Protein AF-A0AAW4U9V1-F1 (afdb_monomer)

pLDDT: mean 84.08, std 14.34, range [37.56, 96.19]

Organism: NCBI:txid437897

Radius of gyration: 12.49 Å; Cα contacts (8 Å, |Δi|>4): 76; chains: 1; bounding box: 25×28×33 Å

Mean predicted aligned error: 6.05 Å

Structure (mmCIF, N/CA/C/O backbone):
data_AF-A0AAW4U9V1-F1
#
_entry.id   AF-A0AAW4U9V1-F1
#
loop_
_atom_site.group_PDB
_atom_site.id
_atom_site.type_symbol
_atom_site.label_atom_id
_atom_site.label_alt_id
_atom_site.label_comp_id
_atom_site.label_asym_id
_atom_site.label_entity_id
_atom_site.label_seq_id
_atom_site.pdbx_PDB_ins_code
_atom_site.Cartn_x
_atom_site.Cartn_y
_atom_site.Cartn_z
_atom_site.occupancy
_atom_site.B_iso_or_equiv
_atom_site.auth_seq_id
_atom_site.auth_comp_id
_atom_site.auth_asym_id
_atom_site.auth_atom_id
_atom_site.pdbx_PDB_model_num
ATOM 1 N N . MET A 1 1 ? 12.997 -0.407 -15.797 1.00 65.94 1 MET A N 1
ATOM 2 C CA . MET A 1 1 ? 12.726 0.515 -14.654 1.00 65.94 1 MET A CA 1
ATOM 3 C C . MET A 1 1 ? 11.236 0.440 -14.318 1.00 65.94 1 MET A C 1
ATOM 5 O O . MET A 1 1 ? 10.446 0.375 -15.247 1.00 65.94 1 MET A O 1
ATOM 9 N N . PHE A 1 2 ? 10.810 0.385 -13.052 1.00 74.56 2 PHE A N 1
ATOM 10 C CA . PHE A 1 2 ? 9.370 0.335 -12.735 1.00 74.56 2 PHE A CA 1
ATOM 11 C C . PHE A 1 2 ? 8.805 1.753 -12.543 1.00 74.56 2 PHE A C 1
ATOM 13 O O . PHE A 1 2 ? 9.489 2.649 -12.047 1.00 74.56 2 PHE A O 1
ATOM 20 N N . LYS A 1 3 ? 7.540 1.953 -12.914 1.00 81.94 3 LYS A N 1
ATOM 21 C CA . LYS A 1 3 ? 6.785 3.193 -12.727 1.00 81.94 3 LYS A CA 1
ATOM 22 C C . LYS A 1 3 ? 5.610 2.930 -11.794 1.00 81.94 3 LYS A C 1
ATOM 24 O O . LYS A 1 3 ? 4.739 2.115 -12.089 1.00 81.94 3 LYS A O 1
ATOM 29 N N . PHE A 1 4 ? 5.568 3.647 -10.676 1.00 86.50 4 PHE A N 1
ATOM 30 C CA . PHE A 1 4 ? 4.464 3.566 -9.726 1.00 86.50 4 PHE A CA 1
ATOM 31 C C . PHE A 1 4 ? 3.422 4.654 -9.990 1.00 86.50 4 PHE A C 1
ATOM 33 O O . PHE A 1 4 ? 3.735 5.845 -10.035 1.00 86.50 4 PHE A O 1
ATOM 40 N N . LYS A 1 5 ? 2.169 4.241 -10.158 1.00 88.69 5 LYS A N 1
ATOM 41 C CA . LYS A 1 5 ? 1.011 5.104 -10.402 1.00 88.69 5 LYS A CA 1
ATOM 42 C C . LYS A 1 5 ? 0.415 5.543 -9.062 1.00 88.69 5 LYS A C 1
ATOM 44 O O . LYS A 1 5 ? -0.643 5.068 -8.655 1.00 88.69 5 LYS A O 1
ATOM 49 N N . SER A 1 6 ? 1.115 6.446 -8.372 1.00 87.69 6 SER A N 1
ATOM 50 C CA . SER A 1 6 ? 0.736 6.902 -7.025 1.00 87.69 6 SER A CA 1
ATOM 51 C C . SER A 1 6 ? -0.668 7.493 -6.949 1.00 87.69 6 SER A C 1
ATOM 53 O O . SER A 1 6 ? -1.342 7.254 -5.959 1.00 87.69 6 SER A O 1
ATOM 55 N N . GLU A 1 7 ? -1.128 8.208 -7.981 1.00 90.56 7 GLU A N 1
ATOM 56 C CA . GLU A 1 7 ? -2.475 8.803 -7.999 1.00 90.56 7 GLU A CA 1
ATOM 57 C C . GLU A 1 7 ? -3.570 7.734 -8.007 1.00 90.56 7 GLU A C 1
ATOM 59 O O . GLU A 1 7 ? -4.480 7.781 -7.187 1.00 90.56 7 GLU A O 1
ATOM 64 N N . ALA A 1 8 ? -3.441 6.720 -8.870 1.00 91.44 8 ALA A N 1
ATOM 65 C CA . ALA A 1 8 ? -4.395 5.612 -8.927 1.00 91.44 8 ALA A CA 1
ATOM 66 C C . ALA A 1 8 ? -4.400 4.815 -7.615 1.00 91.44 8 ALA A C 1
ATOM 68 O O . ALA A 1 8 ? -5.455 4.474 -7.093 1.00 91.44 8 ALA A O 1
ATOM 69 N N . PHE A 1 9 ? -3.217 4.567 -7.042 1.00 92.00 9 PHE A N 1
ATOM 70 C CA . PHE A 1 9 ? -3.111 3.904 -5.744 1.00 92.00 9 PHE A CA 1
ATOM 71 C C . PHE A 1 9 ? -3.719 4.750 -4.614 1.00 92.00 9 PHE A C 1
ATOM 73 O O . PHE A 1 9 ? -4.389 4.219 -3.732 1.00 92.00 9 PHE A O 1
ATOM 80 N N . LYS A 1 10 ? -3.509 6.072 -4.634 1.00 92.69 10 LYS A N 1
ATOM 81 C CA . LYS A 1 10 ? -4.082 7.005 -3.660 1.00 92.69 10 LYS A CA 1
ATOM 82 C C . LYS A 1 10 ? -5.606 6.996 -3.724 1.00 92.69 10 LYS A C 1
ATOM 84 O O . LYS A 1 10 ? -6.234 6.903 -2.675 1.00 92.69 10 LYS A O 1
ATOM 89 N N . GLN A 1 11 ? -6.177 7.078 -4.921 1.00 94.38 11 GLN A N 1
ATOM 90 C CA . GLN A 1 11 ? -7.624 7.094 -5.094 1.00 94.38 11 GLN A CA 1
ATOM 91 C C . GLN A 1 11 ? -8.241 5.773 -4.627 1.00 94.38 11 GLN A C 1
ATOM 93 O O . GLN A 1 11 ? -8.946 5.753 -3.624 1.00 94.38 11 GLN A O 1
ATOM 98 N N . ASP A 1 12 ? -7.873 4.661 -5.260 1.00 93.44 12 ASP A N 1
ATOM 99 C CA . ASP A 1 12 ? -8.523 3.375 -5.002 1.00 93.44 12 ASP A CA 1
ATOM 100 C C . ASP A 1 12 ? -8.300 2.868 -3.569 1.00 93.44 12 ASP A C 1
ATOM 102 O O . ASP A 1 12 ? -9.192 2.306 -2.932 1.00 93.44 12 ASP A O 1
ATOM 106 N N . ILE A 1 13 ? -7.066 2.991 -3.067 1.00 93.19 13 ILE A N 1
ATOM 107 C CA . ILE A 1 13 ? -6.683 2.354 -1.807 1.00 93.19 13 ILE A CA 1
ATOM 108 C C . ILE A 1 13 ? -6.883 3.320 -0.653 1.00 93.19 13 ILE A C 1
ATOM 110 O O . ILE A 1 13 ? -7.598 3.002 0.293 1.00 93.19 13 ILE A O 1
ATOM 114 N N . LEU A 1 14 ? -6.248 4.493 -0.687 1.00 94.00 14 LEU A N 1
ATOM 115 C CA . LEU A 1 14 ? -6.335 5.409 0.447 1.00 94.00 14 LEU A CA 1
ATOM 116 C C . LEU A 1 14 ? -7.731 6.035 0.553 1.00 94.00 14 LEU A C 1
ATOM 118 O O . LEU A 1 14 ? -8.297 6.018 1.644 1.00 94.00 14 LEU A O 1
ATOM 122 N N . ILE A 1 15 ? -8.272 6.583 -0.536 1.00 94.19 15 ILE A N 1
ATOM 123 C CA . ILE A 1 15 ? -9.543 7.312 -0.500 1.00 94.19 15 ILE A CA 1
ATOM 124 C C . ILE A 1 15 ? -10.715 6.332 -0.486 1.00 94.19 15 ILE A C 1
ATOM 126 O O . ILE A 1 15 ? -11.414 6.273 0.520 1.00 94.19 15 ILE A O 1
ATOM 130 N N . ASP A 1 16 ? -10.889 5.516 -1.521 1.00 94.50 16 ASP A N 1
ATOM 131 C CA . ASP A 1 16 ? -12.120 4.736 -1.686 1.00 94.50 16 ASP A CA 1
ATOM 132 C C . ASP A 1 16 ? -12.225 3.600 -0.656 1.00 94.50 16 ASP A C 1
ATOM 134 O O . ASP A 1 16 ? -13.265 3.405 -0.029 1.00 94.50 16 ASP A O 1
ATOM 138 N N . LYS A 1 17 ? -11.131 2.866 -0.417 1.00 93.38 17 LYS A N 1
ATOM 139 C CA . LYS A 1 17 ? -11.140 1.721 0.507 1.00 93.38 17 LYS A CA 1
ATOM 140 C C . LYS A 1 17 ? -10.958 2.093 1.977 1.00 93.38 17 LYS A C 1
ATOM 142 O O . LYS A 1 17 ? -11.554 1.456 2.847 1.00 93.38 17 LYS A O 1
ATOM 147 N N . TYR A 1 18 ? -10.106 3.071 2.281 1.00 94.81 18 TYR A N 1
ATOM 148 C CA . TYR A 1 18 ? -9.807 3.458 3.667 1.00 94.81 18 TYR A CA 1
ATOM 149 C C . TYR A 1 18 ? -10.432 4.789 4.093 1.00 94.81 18 TYR A C 1
ATOM 151 O O . TYR A 1 18 ? -10.154 5.233 5.207 1.00 94.81 18 TYR A O 1
ATOM 159 N N . ASN A 1 19 ? -11.274 5.415 3.265 1.00 95.75 19 ASN A N 1
ATOM 160 C CA . ASN A 1 19 ? -11.895 6.714 3.538 1.00 95.75 19 ASN A CA 1
ATOM 161 C C . ASN A 1 19 ? -10.863 7.773 3.971 1.00 95.75 19 ASN A C 1
ATOM 163 O O . ASN A 1 19 ? -10.996 8.437 4.999 1.00 95.75 19 ASN A O 1
ATOM 167 N N . ASN A 1 20 ? -9.756 7.842 3.229 1.00 93.75 20 ASN A N 1
ATOM 168 C CA . ASN A 1 20 ? -8.601 8.705 3.480 1.00 93.75 20 ASN A CA 1
ATOM 169 C C . ASN A 1 20 ? -7.875 8.463 4.829 1.00 93.75 20 ASN A C 1
ATOM 171 O O . ASN A 1 20 ? -7.035 9.262 5.251 1.00 93.75 20 ASN A O 1
ATOM 175 N N . ASN A 1 21 ? -8.132 7.338 5.510 1.00 96.19 21 ASN A N 1
ATOM 176 C CA . ASN A 1 21 ? -7.444 6.975 6.748 1.00 96.19 21 ASN A CA 1
ATOM 177 C C . ASN A 1 21 ? -6.038 6.416 6.468 1.00 96.19 21 ASN A C 1
ATOM 179 O O . ASN A 1 21 ? -5.825 5.211 6.290 1.00 96.19 21 ASN A O 1
ATOM 183 N N . LEU A 1 22 ? -5.054 7.317 6.476 1.00 94.00 22 LEU A N 1
ATOM 184 C CA . LEU A 1 22 ? -3.658 6.989 6.186 1.00 94.00 22 LEU A CA 1
ATOM 185 C C 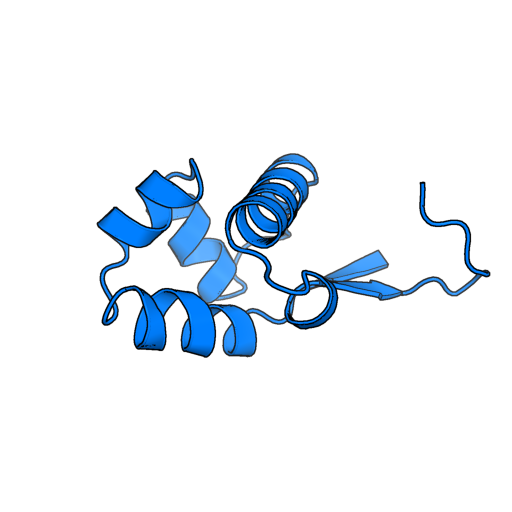. LEU A 1 22 ? -3.045 6.007 7.195 1.00 94.00 22 LEU A C 1
ATOM 187 O O . LEU A 1 22 ? -2.197 5.200 6.822 1.00 94.00 22 LEU A O 1
ATOM 191 N N . GLU A 1 23 ? -3.448 6.065 8.465 1.00 95.50 23 GLU A N 1
ATOM 192 C CA . GLU A 1 23 ? -2.883 5.196 9.499 1.00 95.50 23 GLU A CA 1
ATOM 193 C C . GLU A 1 23 ? -3.330 3.744 9.322 1.00 95.50 23 GLU A C 1
ATOM 195 O O . GLU A 1 23 ? -2.494 2.838 9.323 1.00 95.50 23 GLU A O 1
ATOM 200 N N . LYS A 1 24 ? -4.631 3.523 9.108 1.00 95.56 24 LYS A N 1
ATOM 201 C CA . LYS A 1 24 ? -5.180 2.189 8.842 1.00 95.56 24 LYS A CA 1
ATOM 202 C C . LYS A 1 24 ? -4.610 1.609 7.545 1.00 95.56 24 LYS A C 1
ATOM 204 O O . LYS A 1 24 ? -4.192 0.454 7.528 1.00 95.56 24 LYS A O 1
ATOM 209 N N . CYS A 1 25 ? -4.514 2.434 6.500 1.00 94.62 25 CYS A N 1
ATOM 210 C CA . CYS A 1 25 ? -3.910 2.051 5.225 1.00 94.62 25 CYS A CA 1
ATOM 211 C C . CYS A 1 25 ? -2.448 1.600 5.398 1.00 94.62 25 CYS A C 1
ATOM 213 O O . CYS A 1 25 ? -2.068 0.524 4.938 1.00 94.62 25 CYS A O 1
ATOM 215 N N . ALA A 1 26 ? -1.642 2.379 6.128 1.00 93.69 26 ALA A N 1
ATOM 216 C CA . ALA A 1 26 ? -0.244 2.053 6.401 1.00 93.69 26 ALA A CA 1
ATOM 217 C C . ALA A 1 26 ? -0.091 0.733 7.175 1.00 93.69 26 ALA A C 1
ATOM 219 O O . ALA A 1 26 ? 0.737 -0.095 6.793 1.00 93.69 26 ALA A O 1
ATOM 220 N N . LYS A 1 27 ? -0.918 0.505 8.206 1.00 94.44 27 LYS A N 1
ATOM 221 C CA . LYS A 1 27 ? -0.911 -0.741 8.991 1.00 94.44 27 LYS A CA 1
ATOM 222 C C . LYS A 1 27 ? -1.212 -1.967 8.124 1.00 94.44 27 LYS A C 1
ATOM 224 O O . LYS A 1 27 ? -0.448 -2.926 8.158 1.00 94.44 27 LYS A O 1
ATOM 229 N N . GLU A 1 28 ? -2.248 -1.914 7.289 1.00 93.06 28 GLU A N 1
ATOM 230 C CA . GLU A 1 28 ? -2.619 -3.031 6.400 1.00 93.06 28 GLU A CA 1
ATOM 231 C C . GLU A 1 28 ? -1.576 -3.322 5.311 1.00 93.06 28 GLU A C 1
ATOM 233 O O . GLU A 1 28 ? -1.372 -4.473 4.926 1.00 93.06 28 GLU A O 1
ATOM 238 N N . LEU A 1 29 ? -0.878 -2.290 4.830 1.00 90.69 29 LEU A N 1
ATOM 239 C CA . LEU A 1 29 ? 0.250 -2.426 3.901 1.00 90.69 29 LEU A CA 1
ATOM 240 C C . LEU A 1 29 ? 1.546 -2.876 4.593 1.00 90.69 29 LEU A C 1
ATOM 242 O O . LEU A 1 29 ? 2.562 -3.076 3.922 1.00 90.69 29 LEU A O 1
ATOM 246 N N . ASN A 1 30 ? 1.537 -3.001 5.924 1.00 92.06 30 ASN A N 1
ATOM 247 C CA . ASN A 1 30 ? 2.721 -3.200 6.749 1.00 92.06 30 ASN A CA 1
ATOM 248 C C . ASN A 1 30 ? 3.817 -2.160 6.431 1.00 92.06 30 ASN A C 1
ATOM 250 O O . ASN A 1 30 ? 4.981 -2.490 6.212 1.00 92.06 30 ASN A O 1
ATOM 254 N N . LEU A 1 31 ? 3.441 -0.886 6.319 1.00 90.62 31 LEU A N 1
ATOM 255 C CA . LEU A 1 31 ? 4.325 0.249 6.052 1.00 90.62 31 LEU A CA 1
ATOM 256 C C . LEU A 1 31 ? 4.231 1.265 7.191 1.00 90.62 31 LEU A C 1
ATOM 258 O O . LEU A 1 31 ? 3.210 1.384 7.862 1.00 90.62 31 LEU A O 1
ATOM 262 N N . SER A 1 32 ? 5.283 2.063 7.384 1.00 91.62 32 SER A N 1
ATOM 263 C CA . SER A 1 32 ? 5.153 3.236 8.246 1.00 91.62 32 SER A CA 1
ATOM 264 C C . SER A 1 32 ? 4.317 4.311 7.545 1.00 91.62 32 SER A C 1
ATOM 266 O O . SER A 1 32 ? 4.403 4.493 6.326 1.00 91.62 32 SER A O 1
ATOM 268 N N . LYS A 1 33 ? 3.552 5.085 8.325 1.00 92.75 33 LYS A N 1
ATOM 269 C CA . LYS A 1 33 ? 2.764 6.226 7.825 1.00 92.75 33 LYS A CA 1
ATOM 270 C C . LYS A 1 33 ? 3.624 7.214 7.025 1.00 92.75 33 LYS A C 1
ATOM 272 O O . LYS A 1 33 ? 3.184 7.722 5.998 1.00 92.75 33 LYS A O 1
ATOM 277 N N . LYS A 1 34 ? 4.868 7.448 7.467 1.00 90.81 34 LYS A N 1
ATOM 278 C CA . LYS A 1 34 ? 5.841 8.320 6.787 1.00 90.81 34 LYS A CA 1
ATOM 279 C C . LYS A 1 34 ? 6.216 7.784 5.405 1.00 90.81 34 LYS A C 1
ATOM 281 O O . LYS A 1 34 ? 6.183 8.538 4.439 1.00 90.81 34 LYS A O 1
ATOM 286 N N . ILE A 1 35 ? 6.530 6.490 5.302 1.00 88.50 35 ILE A N 1
ATOM 287 C CA . ILE A 1 35 ? 6.866 5.856 4.020 1.00 88.50 35 ILE A CA 1
ATOM 288 C C . ILE A 1 35 ? 5.668 5.925 3.071 1.00 88.50 35 ILE A C 1
ATOM 290 O O . ILE A 1 35 ? 5.825 6.376 1.938 1.00 88.50 35 ILE A O 1
ATOM 294 N N . LEU A 1 36 ? 4.471 5.559 3.544 1.00 90.62 36 LEU A N 1
ATOM 295 C CA . LEU A 1 36 ? 3.256 5.627 2.734 1.00 90.62 36 LEU A CA 1
ATOM 296 C C . LEU A 1 36 ? 2.977 7.057 2.244 1.00 90.62 36 LEU A C 1
ATOM 298 O O . LEU A 1 36 ? 2.759 7.262 1.055 1.00 90.62 36 LEU A O 1
ATOM 302 N N . SER A 1 37 ? 3.065 8.058 3.125 1.00 90.38 37 SER A N 1
ATOM 303 C CA . SER A 1 37 ? 2.903 9.468 2.748 1.00 90.38 37 SER A CA 1
ATOM 304 C C . SER A 1 37 ? 3.897 9.902 1.667 1.00 90.38 37 SER A C 1
ATOM 306 O O . SER A 1 37 ? 3.521 10.544 0.686 1.00 90.38 37 SER A O 1
ATOM 308 N N . ASN A 1 38 ? 5.170 9.525 1.800 1.00 88.50 38 ASN A N 1
ATOM 309 C CA . ASN A 1 38 ? 6.187 9.908 0.827 1.00 88.50 38 ASN A CA 1
ATOM 310 C C . ASN A 1 38 ? 5.952 9.266 -0.550 1.00 88.50 38 ASN A C 1
ATOM 312 O O . ASN A 1 38 ? 6.148 9.929 -1.567 1.00 88.50 38 ASN A O 1
ATOM 316 N N . ILE A 1 39 ? 5.501 8.008 -0.579 1.00 86.94 39 ILE A N 1
ATOM 317 C CA . ILE A 1 39 ? 5.133 7.287 -1.807 1.00 86.94 39 ILE A CA 1
ATOM 318 C C . ILE A 1 39 ? 3.973 7.985 -2.520 1.00 86.94 39 ILE A C 1
ATOM 320 O O . ILE A 1 39 ? 4.044 8.234 -3.723 1.00 86.94 39 ILE A O 1
ATOM 324 N N . LEU A 1 40 ? 2.920 8.330 -1.775 1.00 86.62 40 LEU A N 1
ATOM 325 C CA . LEU A 1 40 ? 1.734 8.992 -2.323 1.00 86.62 40 LEU A CA 1
ATOM 326 C C . LEU A 1 40 ? 2.057 10.385 -2.872 1.00 86.62 40 LEU A C 1
ATOM 328 O O . LEU A 1 40 ? 1.484 10.793 -3.874 1.00 86.62 40 LEU A O 1
ATOM 332 N N . ASN A 1 41 ? 3.009 11.087 -2.255 1.00 84.19 41 ASN A N 1
ATOM 333 C CA . ASN A 1 41 ? 3.455 12.411 -2.688 1.00 84.19 41 ASN A CA 1
ATOM 334 C C . ASN A 1 41 ? 4.582 12.376 -3.736 1.00 84.19 41 ASN A C 1
ATOM 336 O O . ASN A 1 41 ? 5.158 13.421 -4.027 1.00 84.19 41 ASN A O 1
ATOM 340 N N . LYS A 1 42 ? 4.94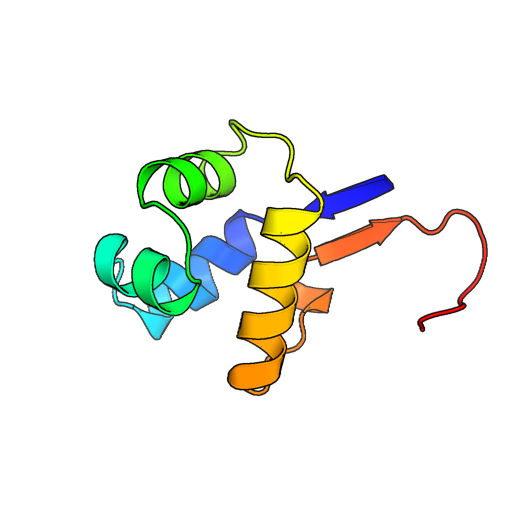6 11.197 -4.270 1.00 77.25 42 LYS A N 1
ATOM 341 C CA . LYS A 1 42 ? 6.064 11.007 -5.221 1.00 77.25 42 LYS A CA 1
ATOM 342 C C . LYS A 1 42 ? 7.413 11.556 -4.719 1.00 77.25 42 LYS A C 1
ATOM 344 O O . LYS A 1 42 ? 8.319 11.793 -5.508 1.00 77.25 42 LYS A O 1
ATOM 349 N N . LYS A 1 43 ? 7.572 11.727 -3.401 1.00 64.31 43 LYS A N 1
ATOM 350 C CA . LYS A 1 43 ? 8.795 12.243 -2.756 1.00 64.31 43 LYS A CA 1
ATOM 351 C C . LYS A 1 43 ? 9.826 11.147 -2.472 1.00 64.31 43 LYS A C 1
ATOM 353 O O . LYS A 1 43 ? 10.836 11.408 -1.827 1.00 64.31 43 LYS A O 1
ATOM 358 N N . TYR A 1 44 ? 9.556 9.910 -2.888 1.00 65.06 44 TYR A N 1
ATOM 359 C CA . TYR A 1 44 ? 10.416 8.762 -2.622 1.00 65.06 44 TYR A CA 1
ATOM 360 C C . TYR A 1 44 ? 10.473 7.828 -3.826 1.00 65.06 44 TYR A C 1
ATOM 362 O O . TYR A 1 44 ? 9.436 7.446 -4.370 1.00 65.06 44 TYR A O 1
ATOM 370 N N . LEU A 1 45 ? 11.686 7.417 -4.196 1.00 64.81 45 LEU A N 1
ATOM 371 C CA . LEU A 1 45 ? 11.899 6.287 -5.094 1.00 64.81 45 LEU A CA 1
ATOM 372 C C . LEU A 1 45 ? 11.485 5.009 -4.362 1.00 64.81 45 LEU A C 1
ATOM 374 O O . LEU A 1 45 ? 11.968 4.712 -3.271 1.00 64.81 45 LEU A O 1
ATOM 378 N N . LEU A 1 46 ? 10.553 4.257 -4.939 1.00 72.88 46 LEU A N 1
ATOM 379 C CA . LEU A 1 46 ? 10.049 3.033 -4.326 1.00 72.88 46 LEU A CA 1
ATOM 380 C C . LEU A 1 46 ? 11.149 1.967 -4.258 1.0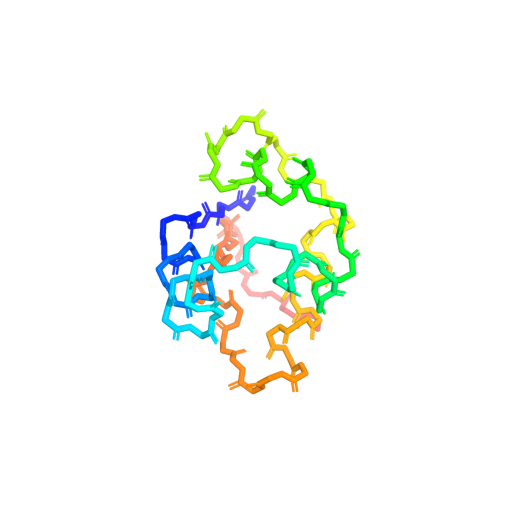0 72.88 46 LEU A C 1
ATOM 382 O O . LEU A 1 46 ? 11.502 1.347 -5.251 1.00 72.88 46 LEU A O 1
ATOM 386 N N . GLY A 1 47 ? 11.681 1.708 -3.067 1.00 78.88 47 GLY A N 1
ATOM 387 C CA . GLY A 1 47 ? 12.574 0.567 -2.871 1.00 78.88 47 GLY A CA 1
ATOM 388 C C . GLY A 1 47 ? 11.871 -0.766 -3.165 1.00 78.88 47 GLY A C 1
ATOM 389 O O . GLY A 1 47 ? 10.651 -0.893 -3.008 1.00 78.88 47 GLY A O 1
ATOM 390 N N . ILE A 1 48 ? 12.649 -1.793 -3.520 1.00 81.69 48 ILE A N 1
ATOM 391 C CA . ILE A 1 48 ? 12.135 -3.135 -3.852 1.00 81.69 48 ILE A CA 1
ATOM 392 C C . ILE A 1 48 ? 11.285 -3.742 -2.722 1.00 81.69 48 ILE A C 1
ATOM 394 O O . ILE A 1 48 ? 10.292 -4.420 -2.977 1.00 81.69 48 ILE A O 1
ATOM 398 N N . THR A 1 49 ? 11.619 -3.446 -1.463 1.00 84.62 49 THR A N 1
ATOM 399 C CA . THR A 1 49 ? 10.869 -3.893 -0.280 1.00 84.62 49 THR A CA 1
ATOM 400 C C . THR A 1 49 ? 9.465 -3.298 -0.236 1.00 84.62 49 THR A C 1
ATOM 402 O O . THR A 1 49 ? 8.493 -4.011 0.007 1.00 84.62 49 THR A O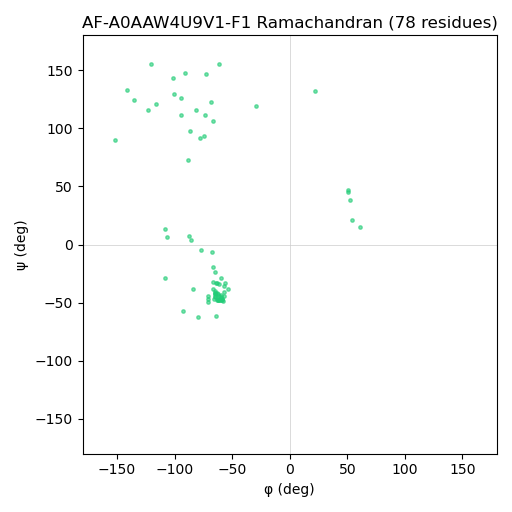 1
ATOM 405 N N . THR A 1 50 ? 9.340 -1.999 -0.502 1.00 86.38 50 THR A N 1
ATOM 406 C CA . THR A 1 50 ? 8.046 -1.312 -0.557 1.00 86.38 50 THR A CA 1
ATOM 407 C C . THR A 1 50 ? 7.202 -1.854 -1.704 1.00 86.38 50 THR A C 1
ATOM 409 O O . THR A 1 50 ? 6.016 -2.121 -1.522 1.00 86.38 50 THR A O 1
ATOM 412 N N . LEU A 1 51 ? 7.825 -2.087 -2.863 1.00 87.38 51 LEU A N 1
ATOM 413 C CA . LEU A 1 51 ? 7.162 -2.681 -4.018 1.00 87.38 51 LEU A CA 1
ATOM 414 C C . LEU A 1 51 ? 6.579 -4.060 -3.680 1.00 87.38 51 LEU A C 1
ATOM 416 O O . LEU A 1 51 ? 5.395 -4.300 -3.906 1.00 87.38 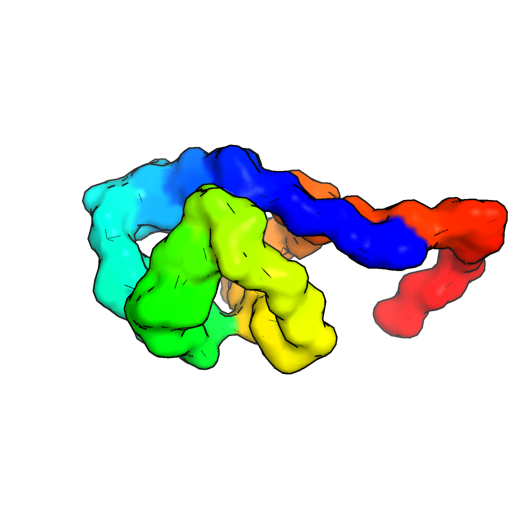51 LEU A O 1
ATOM 420 N N . LYS A 1 52 ? 7.379 -4.936 -3.055 1.00 88.88 52 LYS A N 1
ATOM 421 C CA . LYS A 1 52 ? 6.936 -6.263 -2.597 1.00 88.88 52 LYS A CA 1
ATOM 422 C C . LYS A 1 52 ? 5.749 -6.176 -1.637 1.00 88.88 52 LYS A C 1
ATOM 424 O O . LYS A 1 52 ? 4.817 -6.961 -1.772 1.00 88.88 52 LYS A O 1
ATOM 429 N N . ARG A 1 53 ? 5.745 -5.214 -0.706 1.00 90.88 53 ARG A N 1
ATOM 430 C CA . ARG A 1 53 ? 4.621 -5.006 0.227 1.00 90.88 53 ARG A CA 1
ATOM 431 C C . ARG A 1 53 ? 3.340 -4.587 -0.493 1.00 90.88 53 ARG A C 1
ATOM 433 O O . ARG A 1 53 ? 2.281 -5.129 -0.194 1.00 90.88 53 ARG A O 1
ATOM 440 N N . ILE A 1 54 ? 3.434 -3.691 -1.477 1.00 90.06 54 ILE A N 1
ATOM 441 C CA . ILE A 1 54 ? 2.280 -3.275 -2.291 1.00 90.06 54 ILE A CA 1
ATOM 442 C C . ILE A 1 54 ? 1.748 -4.446 -3.127 1.00 90.06 54 ILE A C 1
ATOM 444 O O . ILE A 1 54 ? 0.541 -4.673 -3.150 1.00 90.06 54 ILE A O 1
ATOM 448 N N . ILE A 1 55 ? 2.624 -5.226 -3.768 1.00 91.00 55 ILE A N 1
ATOM 449 C CA . ILE A 1 55 ? 2.227 -6.414 -4.545 1.00 91.00 55 ILE A CA 1
ATOM 450 C C . ILE A 1 55 ? 1.556 -7.449 -3.641 1.00 91.00 55 ILE A C 1
ATOM 452 O O . ILE A 1 55 ? 0.492 -7.963 -3.978 1.00 91.00 55 ILE A O 1
ATOM 456 N N . PHE A 1 56 ? 2.146 -7.722 -2.476 1.00 93.25 56 PHE A N 1
ATOM 457 C CA . PHE A 1 56 ? 1.582 -8.643 -1.496 1.00 93.25 56 PHE A CA 1
ATOM 458 C C . PHE A 1 56 ? 0.200 -8.186 -1.024 1.00 93.25 56 PHE A C 1
ATOM 460 O O . PHE A 1 56 ? -0.731 -8.986 -0.975 1.00 93.25 56 PHE A O 1
ATOM 467 N N . TYR A 1 57 ? 0.041 -6.892 -0.742 1.00 92.94 57 TYR A N 1
ATOM 468 C CA . TYR A 1 57 ? -1.252 -6.316 -0.402 1.00 92.94 57 TYR A CA 1
ATOM 469 C C . TYR A 1 57 ? -2.274 -6.499 -1.527 1.00 92.94 57 TYR A C 1
ATOM 471 O O . TYR A 1 57 ? -3.398 -6.917 -1.255 1.00 92.94 57 TYR A O 1
ATOM 479 N N . CYS A 1 58 ? -1.893 -6.236 -2.780 1.00 93.00 58 CYS A N 1
ATOM 480 C CA . CYS A 1 58 ? -2.781 -6.436 -3.923 1.00 93.00 58 CYS A CA 1
ATOM 481 C C . CYS A 1 58 ? -3.226 -7.902 -4.017 1.00 93.00 58 CYS A C 1
ATOM 483 O O . CYS A 1 58 ? -4.424 -8.168 -4.055 1.00 93.00 58 CYS A O 1
ATOM 485 N N . LYS A 1 59 ? -2.285 -8.851 -3.910 1.00 92.50 59 LYS A N 1
ATOM 486 C CA . LYS A 1 59 ? -2.573 -10.293 -3.905 1.00 92.50 59 LYS A CA 1
ATOM 487 C C . LYS A 1 59 ? -3.515 -10.697 -2.766 1.00 92.50 59 LYS A C 1
ATOM 489 O O . LYS A 1 59 ? -4.491 -11.390 -3.013 1.00 92.50 59 LYS A O 1
ATOM 494 N N . LYS A 1 60 ? -3.268 -10.228 -1.536 1.00 93.94 60 LYS A N 1
ATOM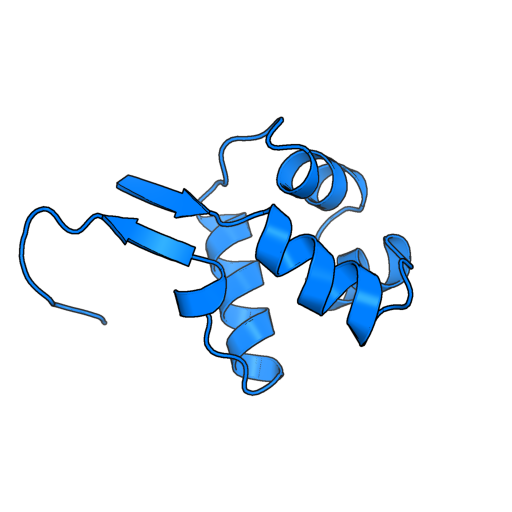 495 C CA . LYS A 1 60 ? -4.120 -10.499 -0.359 1.00 93.94 60 LYS A CA 1
ATOM 496 C C . LYS A 1 60 ? -5.561 -10.005 -0.552 1.00 93.94 60 LYS A C 1
ATOM 498 O O . LYS A 1 60 ? -6.476 -10.554 0.046 1.00 93.94 60 LYS A O 1
ATOM 503 N N . ASN A 1 61 ? -5.755 -8.960 -1.354 1.00 90.75 61 ASN A N 1
ATOM 504 C CA . ASN A 1 61 ? -7.047 -8.307 -1.554 1.00 90.75 61 ASN A CA 1
ATOM 505 C C . ASN A 1 61 ? -7.66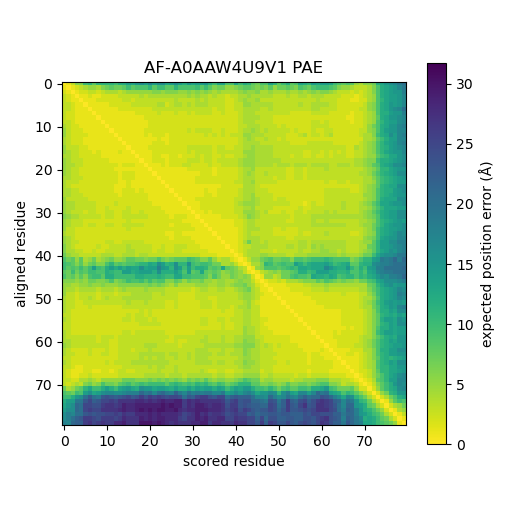7 -8.581 -2.935 1.00 90.75 61 ASN A C 1
ATOM 507 O O . ASN A 1 61 ? -8.607 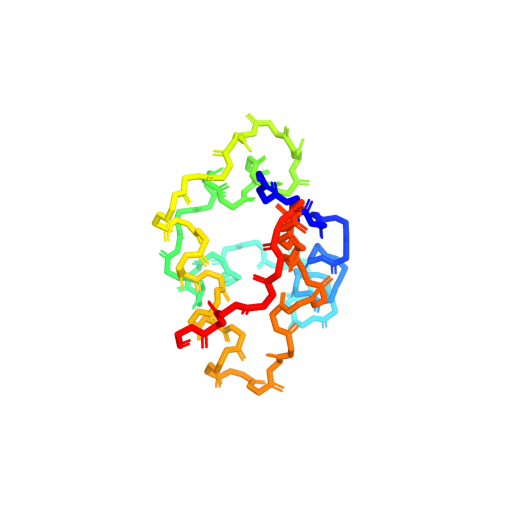-7.882 -3.301 1.00 90.75 61 ASN A O 1
ATOM 511 N N . ASN A 1 62 ? -7.150 -9.555 -3.695 1.00 92.81 62 ASN A N 1
ATOM 512 C CA . ASN A 1 62 ? -7.592 -9.866 -5.061 1.00 92.81 62 ASN A CA 1
ATOM 513 C C . ASN A 1 62 ? -7.606 -8.640 -5.999 1.00 92.81 62 ASN A C 1
ATOM 515 O O . ASN A 1 62 ? -8.504 -8.477 -6.821 1.00 92.81 62 ASN A O 1
ATOM 519 N N . LEU A 1 63 ? -6.608 -7.763 -5.865 1.00 91.94 63 LEU A N 1
ATOM 520 C CA . LEU A 1 63 ? -6.413 -6.589 -6.714 1.00 91.94 63 LEU A CA 1
ATOM 521 C C . LEU A 1 63 ? -5.319 -6.856 -7.749 1.00 91.94 63 LEU A C 1
ATOM 523 O O . LEU A 1 63 ? -4.287 -7.453 -7.429 1.00 91.94 63 LEU A O 1
ATOM 527 N N . ASP A 1 64 ? -5.496 -6.335 -8.962 1.00 91.75 64 ASP A N 1
ATOM 528 C CA . ASP A 1 64 ? -4.441 -6.348 -9.974 1.00 91.75 64 ASP A CA 1
ATOM 529 C C . ASP A 1 64 ? -3.351 -5.322 -9.631 1.00 91.75 64 ASP A C 1
ATOM 531 O O . ASP A 1 64 ? -3.548 -4.105 -9.704 1.00 91.75 64 ASP A O 1
ATOM 535 N N . SER A 1 65 ? -2.162 -5.815 -9.279 1.00 90.00 65 SER A N 1
ATOM 536 C CA . SER A 1 65 ? -1.014 -4.968 -8.959 1.00 90.00 65 SER A CA 1
ATOM 537 C C . SER A 1 65 ? -0.516 -4.162 -10.166 1.00 90.00 65 SER A C 1
ATOM 539 O O . SER A 1 65 ? 0.039 -3.076 -9.967 1.00 90.00 65 SER A O 1
ATOM 541 N N . LYS A 1 66 ? -0.776 -4.609 -11.408 1.00 89.06 66 LYS A N 1
ATOM 542 C CA . LYS A 1 66 ? -0.409 -3.892 -12.645 1.00 89.06 66 LYS A CA 1
ATOM 543 C C . LYS A 1 66 ? -1.179 -2.576 -12.816 1.00 89.06 66 LYS A C 1
ATOM 545 O O . LYS A 1 66 ? -0.716 -1.660 -13.511 1.00 89.06 66 LYS A O 1
ATOM 550 N N . LYS A 1 67 ? -2.312 -2.419 -12.117 1.00 91.19 67 LYS A N 1
ATOM 551 C CA . LYS A 1 67 ? -3.041 -1.144 -12.030 1.00 91.19 67 LYS A CA 1
ATOM 552 C C . LYS A 1 67 ? -2.192 -0.052 -11.378 1.00 91.19 67 LYS A C 1
ATOM 554 O O . LYS A 1 67 ? -2.269 1.105 -11.789 1.00 91.19 67 LYS A O 1
ATOM 559 N N . TYR A 1 68 ? -1.341 -0.424 -10.420 1.00 90.00 68 TYR A N 1
ATOM 560 C CA . TYR A 1 68 ? -0.549 0.505 -9.608 1.00 90.00 68 TYR A CA 1
ATOM 561 C C . TYR A 1 68 ? 0.939 0.500 -9.955 1.00 90.00 68 TYR A C 1
ATOM 563 O O . TYR A 1 68 ? 1.617 1.513 -9.784 1.00 90.00 68 TYR A O 1
ATOM 571 N N . ILE A 1 69 ? 1.459 -0.622 -10.445 1.00 87.44 69 ILE A N 1
ATOM 572 C CA . ILE A 1 69 ? 2.874 -0.820 -10.746 1.00 87.44 69 ILE A CA 1
ATOM 573 C C . ILE A 1 69 ? 2.995 -1.210 -12.212 1.00 87.44 69 ILE A C 1
ATOM 575 O O . ILE A 1 69 ? 2.542 -2.272 -12.622 1.00 87.44 69 ILE A O 1
ATOM 579 N N . HIS A 1 70 ? 3.640 -0.362 -13.002 1.00 83.88 70 HIS A N 1
ATOM 580 C CA . HIS A 1 70 ? 4.007 -0.692 -14.369 1.00 83.88 70 HIS A CA 1
ATOM 581 C C . HIS A 1 70 ? 5.487 -1.074 -14.409 1.00 83.88 70 HIS A C 1
ATOM 583 O O . HIS A 1 70 ? 6.335 -0.337 -13.905 1.00 83.88 70 HIS A O 1
ATOM 589 N N . TYR A 1 71 ? 5.802 -2.214 -15.010 1.00 73.81 71 TYR A N 1
ATOM 590 C CA . TYR A 1 71 ? 7.177 -2.604 -15.293 1.00 73.81 71 TYR A CA 1
ATOM 591 C C . TYR A 1 71 ? 7.494 -2.159 -16.715 1.00 73.81 71 TYR A C 1
ATOM 593 O O . TYR A 1 71 ? 6.913 -2.701 -17.649 1.00 73.81 71 TYR A O 1
ATOM 601 N N . ASN A 1 72 ? 8.381 -1.170 -16.890 1.00 64.31 72 ASN A N 1
ATOM 602 C CA . ASN A 1 72 ? 8.954 -0.939 -18.213 1.00 64.31 72 ASN A CA 1
ATOM 603 C C . ASN A 1 72 ? 9.959 -2.068 -18.434 1.00 64.31 72 ASN A C 1
ATOM 605 O O . ASN A 1 72 ? 11.099 -1.997 -17.955 1.00 64.31 72 ASN A O 1
ATOM 609 N N . ASN A 1 73 ? 9.478 -3.129 -19.066 1.00 53.88 73 ASN A N 1
ATOM 610 C CA . ASN A 1 73 ? 10.306 -4.109 -19.733 1.00 53.88 73 ASN A CA 1
ATOM 611 C C . ASN A 1 73 ? 10.531 -3.566 -21.147 1.00 53.88 73 ASN A C 1
ATOM 613 O O . ASN A 1 73 ? 9.667 -3.724 -22.001 1.00 53.88 73 ASN A O 1
ATOM 617 N N . ASP A 1 74 ? 11.669 -2.912 -21.383 1.00 52.22 74 ASP A N 1
ATOM 618 C CA . ASP A 1 74 ? 12.168 -2.721 -22.754 1.00 52.22 74 ASP A CA 1
ATOM 619 C C . ASP A 1 74 ? 12.600 -4.060 -23.382 1.00 52.22 74 ASP A C 1
ATOM 621 O O . ASP A 1 74 ? 12.842 -4.130 -24.578 1.00 52.22 74 ASP A O 1
ATOM 625 N N . GLU A 1 75 ? 12.604 -5.158 -22.617 1.00 49.31 75 GLU A N 1
ATOM 626 C CA . GLU A 1 75 ? 12.729 -6.510 -23.151 1.00 49.31 75 GLU A CA 1
ATOM 627 C C . GLU A 1 75 ? 11.715 -7.450 -22.496 1.00 49.31 75 GLU A C 1
ATOM 629 O O . GLU A 1 75 ? 11.643 -7.549 -21.271 1.00 49.31 75 GLU A O 1
ATOM 634 N N . GLY A 1 76 ? 10.923 -8.081 -23.368 1.00 44.22 76 GLY A N 1
ATO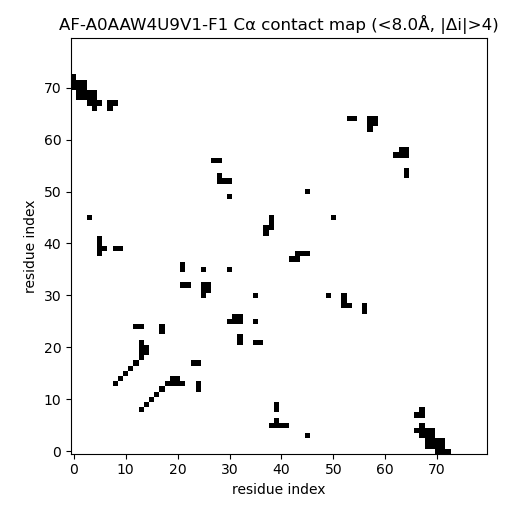M 635 C CA . GLY A 1 76 ? 10.122 -9.300 -23.235 1.00 44.22 76 GLY A CA 1
ATOM 636 C C . GLY A 1 76 ? 9.705 -9.797 -21.850 1.00 44.22 76 GLY A C 1
ATOM 637 O O . GLY A 1 76 ? 10.496 -9.981 -20.929 1.00 44.22 76 GLY A O 1
ATOM 638 N N . GLU A 1 77 ? 8.421 -10.124 -21.744 1.00 51.03 77 GLU A N 1
ATOM 639 C CA . GLU A 1 77 ? 7.867 -11.040 -20.749 1.00 51.03 77 GLU A CA 1
ATOM 640 C C . GLU A 1 77 ? 8.842 -12.135 -20.289 1.00 51.03 77 GLU A C 1
ATOM 642 O O . GLU A 1 77 ? 9.221 -13.017 -21.053 1.00 51.03 77 GLU A O 1
ATOM 647 N N . LYS A 1 78 ? 9.142 -12.132 -18.990 1.00 44.59 78 LYS A N 1
ATOM 648 C CA . LYS A 1 78 ? 9.219 -13.343 -18.166 1.00 44.59 78 LYS A CA 1
ATOM 649 C C . LYS A 1 78 ? 8.870 -12.942 -16.739 1.00 44.59 78 LYS A C 1
ATOM 651 O O . LYS A 1 78 ? 9.712 -12.494 -15.964 1.00 44.59 78 LYS A O 1
ATOM 656 N N . ILE A 1 79 ? 7.578 -13.009 -16.437 1.00 52.16 79 ILE A N 1
ATOM 657 C CA . ILE A 1 79 ? 7.057 -12.824 -15.084 1.00 52.16 79 ILE A CA 1
ATOM 658 C C . ILE A 1 79 ? 7.235 -14.166 -14.362 1.00 52.16 79 ILE A C 1
ATOM 660 O O . ILE A 1 79 ? 6.681 -15.170 -14.804 1.00 52.16 79 ILE A O 1
ATOM 664 N N . LEU A 1 80 ? 8.068 -14.153 -13.315 1.00 37.56 80 LEU A N 1
ATOM 665 C CA . LEU A 1 80 ? 8.198 -15.195 -12.285 1.00 37.56 80 LEU A CA 1
ATOM 666 C C . LEU A 1 80 ? 6.872 -15.448 -11.556 1.00 37.56 80 LEU A C 1
ATOM 668 O O . LEU A 1 80 ? 6.166 -14.450 -11.275 1.00 37.56 80 LEU A O 1
#

Foldseek 3Di:
DKDFPLVQCCCVQCCVPVVNPLCVSCVLLVHDSVVNVCSSVVVDDQDPVSLVSLVVSCVVVVHDSCSGMPDPPPDDDDDD

Solvent-accessible surface area (backbone atoms only — not comparable to full-atom values): 4652 Å² total; per-residue (Å²): 99,75,47,73,38,35,67,58,41,40,46,57,49,34,36,71,70,40,71,60,35,56,63,63,47,15,57,73,45,74,43,54,54,67,59,49,52,30,43,57,67,68,73,45,86,81,49,71,70,59,51,51,34,52,43,50,42,20,59,78,65,79,41,71,45,66,74,34,42,42,72,55,62,95,60,75,94,77,85,130

Sequence (80 aa):
MFKFKSEAFKQDILIDKYNNNLEKCAKELNLSKKILSNILNKKYLLGITTLKRIIFYCKKNNLDSKKYIHYNNDEGEKIL

Secondary structure (DSSP, 8-state):
-EEE-HHHHIIIIIIIITTT-HHHHHHHTT--HHHHHHHHTT-S---HHHHHHHHHHHHHTT--GGGTEEE--SS-----

Nearest PDB structures (foldseek):
  7csy-assembly1_A  TM=7.374E-01  e=1.911E-01  Pseudomonas aeruginosa PAO1
  3cec-assembly1_A  TM=8.338E-01  e=6.944E-01  Nostoc punctiforme PCC 73102
  6jq1-assembly1_A  TM=5.625E-01  e=1.797E-01  Deinococcus geothermalis DSM 11300
  3f52-assembly1_A  TM=6.352E-01  e=3.756E-01  Corynebacterium glutamicum
  3trb-assembly1_A  TM=7.262E-01  e=5.775E-01  Coxiella burnetii